Protein AF-0000000082578107 (afdb_homodimer)

Nearest PDB structures (foldseek):
  1rop-assembly1_A-2  TM=8.263E-01  e=5.166E+00  Escherichia coli
  2ijh-assembly1_A  TM=8.283E-01  e=8.305E+00  Escherichia coli
  2iji-assembly1_A-2  TM=5.806E-01  e=7.761E+00  Escherichia coli
  1rop-assembly1_A-2  TM=8.282E-01  e=5.166E+00  Escherichia coli
  2ijh-assembly1_A  TM=8.279E-01  e=8.305E+00  Escherichia coli

Foldseek 3Di:
DDPLCVDVVSVLVVVLVVLVVVLVVCVVVVVVVVNVVSVVVNVVSPDDDVVPPPPD/DDPLCVDVVSVLVVVLVVLVVVLVVCVVVVVVVVNVVSVVVNVVSPDDDVVPPPPD

Secondary structure (DSSP, 8-state):
--GGGG-HHHHHHHHHHHHHHHHHHHHHTT-HHHHHHHHHHHHHHHS--GGG----/--GGGG-HHHHHHHHHHHHHHHHHHHHHTT-HHHHHHHHHHHHHHHS--GGG----

Organism: NCBI:txid68569

pLDDT: mean 84.55, std 21.2, range [37.03, 98.81]

Radius of gyration: 15.83 Å; Cα contacts (8 Å, |Δi|>4): 118; chains: 2; bounding box: 32×51×42 Å

Solvent-accessible surface area (backbone atoms only — not comparable to full-atom values): 6148 Å² total; per-residue (Å²): 131,67,74,61,70,68,35,60,68,48,31,50,51,51,25,51,53,32,46,55,52,22,44,52,37,29,60,74,64,66,39,58,67,22,38,53,28,38,49,51,12,51,52,49,62,66,46,64,53,79,79,58,60,67,89,116,128,67,72,63,70,68,36,60,68,47,30,50,51,51,25,50,52,33,45,53,53,22,45,53,37,28,61,74,65,65,37,58,69,21,38,54,26,37,50,51,11,53,53,49,62,68,45,64,53,79,80,59,62,68,88,121

Sequence (112 aa):
MDLNEKDPGVTRALALALMRQAREYLGAIGEDEASLHLQRAIDALLKPAPGNSAQAMDLNEKDPGVTRALALALMRQAREYLGAIGEDEASLHLQRAIDALLKPAPGNSAQA

Structure (mmCIF, N/CA/C/O backbone):
data_AF-0000000082578107-model_v1
#
loop_
_entity.id
_entity.type
_entity.pdbx_description
1 polymer 'Uncharacterized protein'
#
loop_
_atom_site.group_PDB
_atom_site.id
_atom_site.type_symbol
_atom_site.label_atom_id
_atom_site.label_alt_id
_atom_site.label_comp_id
_atom_site.label_asym_id
_atom_site.label_entity_id
_atom_site.label_seq_id
_atom_site.pdbx_PDB_ins_code
_atom_site.Cartn_x
_atom_site.Cartn_y
_atom_site.Cartn_z
_atom_site.occupancy
_atom_site.B_iso_or_equiv
_atom_site.auth_seq_id
_atom_site.auth_comp_id
_atom_site.auth_asym_id
_atom_site.auth_atom_id
_atom_site.pdbx_PDB_model_num
ATOM 1 N N . MET A 1 1 ? 6.777 21.125 -11.344 1 38.47 1 MET A N 1
ATOM 2 C CA . MET A 1 1 ? 6.457 20.312 -10.172 1 38.47 1 MET A CA 1
ATOM 3 C C . MET A 1 1 ? 5.148 20.766 -9.539 1 38.47 1 MET A C 1
ATOM 5 O O . MET A 1 1 ? 5.012 21.922 -9.133 1 38.47 1 MET A O 1
ATOM 9 N N . ASP A 1 2 ? 3.959 20.328 -9.906 1 47.03 2 ASP A N 1
ATOM 10 C CA . ASP A 1 2 ? 2.662 20.969 -9.703 1 47.03 2 ASP A CA 1
ATOM 11 C C . ASP A 1 2 ? 2.43 21.281 -8.227 1 47.03 2 ASP A C 1
ATOM 13 O O . ASP A 1 2 ? 2.814 20.5 -7.355 1 47.03 2 ASP A O 1
ATOM 17 N N . LEU A 1 3 ? 2.252 22.422 -7.867 1 50 3 LEU A N 1
ATOM 18 C CA . LEU A 1 3 ? 1.993 23.094 -6.598 1 50 3 LEU A CA 1
ATOM 19 C C . LEU A 1 3 ? 1.217 22.188 -5.652 1 50 3 LEU A C 1
ATOM 21 O O . LEU A 1 3 ? 1.407 22.234 -4.434 1 50 3 LEU A O 1
ATOM 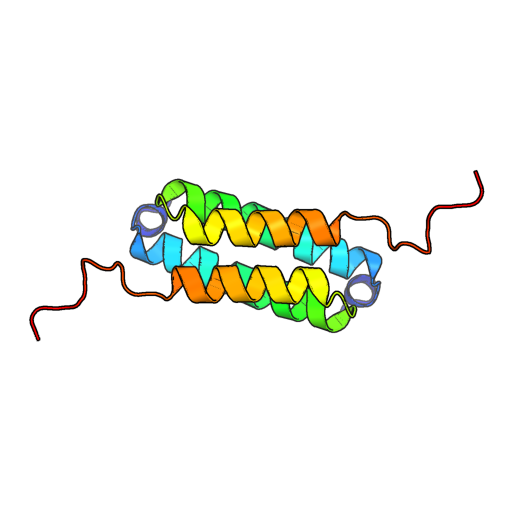25 N N . ASN A 1 4 ? 0.215 21.469 -6.219 1 51.06 4 ASN A N 1
ATOM 26 C CA . ASN A 1 4 ? -0.702 20.656 -5.426 1 51.06 4 ASN A CA 1
ATOM 27 C C . ASN A 1 4 ? -0.005 19.422 -4.852 1 51.06 4 ASN A C 1
ATOM 29 O O . ASN A 1 4 ? -0.483 18.828 -3.885 1 51.06 4 ASN A O 1
ATOM 33 N N . GLU A 1 5 ? 1.125 18.984 -5.488 1 57.84 5 GLU A N 1
ATOM 34 C CA . GLU A 1 5 ? 1.922 17.875 -5 1 57.84 5 GLU A CA 1
ATOM 35 C C . GLU A 1 5 ? 2.705 18.25 -3.748 1 57.84 5 GLU A C 1
ATOM 37 O O . GLU A 1 5 ? 3.141 17.391 -2.99 1 57.84 5 GLU A O 1
ATOM 42 N N . LYS A 1 6 ? 2.586 19.562 -3.48 1 73.62 6 LYS A N 1
ATOM 43 C CA . LYS A 1 6 ? 3.359 19.984 -2.316 1 73.62 6 LYS A CA 1
ATOM 44 C C . LYS A 1 6 ? 2.475 20.094 -1.077 1 73.62 6 LYS A C 1
ATOM 46 O O . LYS A 1 6 ? 2.977 20.25 0.038 1 73.62 6 LYS A O 1
ATOM 51 N N . ASP A 1 7 ? 1.156 19.984 -1.288 1 90.88 7 ASP A N 1
ATOM 52 C CA . ASP A 1 7 ? 0.228 20 -0.162 1 90.88 7 ASP A CA 1
ATOM 53 C C . ASP A 1 7 ? 0.155 18.641 0.516 1 90.88 7 ASP A C 1
ATOM 55 O O . ASP A 1 7 ? -0.176 17.641 -0.125 1 90.88 7 ASP A O 1
ATOM 59 N N . PRO A 1 8 ? 0.532 18.578 1.699 1 92 8 PRO A N 1
ATOM 60 C CA . PRO A 1 8 ? 0.51 17.297 2.41 1 92 8 PRO A CA 1
ATOM 61 C C . PRO A 1 8 ? -0.847 16.594 2.332 1 92 8 PRO A C 1
ATOM 63 O O . PRO A 1 8 ? -0.914 15.367 2.322 1 92 8 PRO A O 1
ATOM 66 N N . GLY A 1 9 ? -1.846 17.406 2.318 1 93.31 9 GLY A N 1
ATOM 67 C CA . GLY A 1 9 ? -3.17 16.828 2.16 1 93.31 9 GLY A CA 1
ATOM 68 C C . GLY A 1 9 ? -3.355 16.125 0.832 1 93.31 9 GLY A C 1
ATOM 69 O O . GLY A 1 9 ? -3.949 15.039 0.776 1 93.31 9 GLY A O 1
ATOM 70 N N . VAL A 1 10 ? -2.898 16.781 -0.179 1 95.75 10 VAL A N 1
ATOM 71 C CA . VAL A 1 10 ? -2.969 16.188 -1.509 1 95.75 10 VAL A CA 1
ATOM 72 C C . VAL A 1 10 ? -2.092 14.938 -1.562 1 95.75 10 VAL A C 1
ATOM 74 O O . VAL A 1 10 ? -2.51 13.898 -2.082 1 95.75 10 VAL A O 1
ATOM 77 N N . THR A 1 11 ? -0.909 14.984 -1.059 1 95.62 11 THR A N 1
ATOM 78 C CA . THR A 1 11 ? 0.014 13.852 -1.022 1 95.62 11 THR A CA 1
ATOM 79 C C . THR A 1 11 ? -0.597 12.68 -0.265 1 95.62 11 THR A C 1
ATOM 81 O O . THR A 1 11 ? -0.483 11.531 -0.695 1 95.62 11 THR A O 1
ATOM 84 N N . ARG A 1 12 ? -1.192 12.969 0.74 1 96.38 12 ARG A N 1
ATOM 85 C CA . ARG A 1 12 ? -1.87 11.961 1.548 1 96.38 12 ARG A CA 1
ATOM 86 C C . ARG A 1 12 ? -2.982 11.281 0.756 1 96.38 12 ARG A C 1
ATOM 88 O O . ARG A 1 12 ? -3.104 10.055 0.774 1 96.38 12 ARG A O 1
ATOM 95 N N . ALA A 1 13 ? -3.773 12.125 0.101 1 96.88 13 ALA A N 1
ATOM 96 C CA . ALA A 1 13 ? -4.879 11.602 -0.697 1 96.88 13 ALA A CA 1
ATOM 97 C C . ALA A 1 13 ? -4.363 10.719 -1.833 1 96.88 13 ALA A C 1
ATOM 99 O O . ALA A 1 13 ? -4.953 9.68 -2.135 1 96.88 13 ALA A O 1
ATOM 100 N N . LEU A 1 14 ? -3.262 11.086 -2.424 1 97.56 14 LEU A N 1
ATOM 101 C CA . LEU A 1 14 ? -2.666 10.312 -3.504 1 97.56 14 LEU A CA 1
ATOM 102 C C . LEU A 1 14 ? -2.152 8.969 -2.99 1 97.56 14 LEU A C 1
ATOM 104 O O . LEU A 1 14 ? -2.387 7.93 -3.611 1 97.56 14 LEU A O 1
ATOM 108 N N . ALA A 1 15 ? -1.502 9 -1.879 1 98.12 15 ALA A N 1
ATOM 109 C CA . ALA A 1 15 ? -1.035 7.758 -1.268 1 98.12 15 ALA A CA 1
ATOM 110 C C . ALA A 1 15 ? -2.195 6.801 -1.016 1 98.12 15 ALA A C 1
ATOM 112 O O . ALA A 1 15 ? -2.115 5.613 -1.349 1 98.12 15 ALA A O 1
ATOM 113 N N . LEU A 1 16 ? -3.275 7.328 -0.502 1 98.56 16 LEU A N 1
ATOM 114 C CA . LEU A 1 16 ? -4.453 6.523 -0.192 1 98.56 16 LEU A CA 1
ATOM 115 C C . LEU A 1 16 ? -5.043 5.914 -1.458 1 98.56 16 LEU A C 1
ATOM 117 O O . LEU A 1 16 ? -5.391 4.73 -1.479 1 98.56 16 LEU A O 1
ATOM 121 N N . ALA A 1 17 ? -5.164 6.703 -2.506 1 98.69 17 ALA A N 1
ATOM 122 C CA . ALA A 1 17 ? -5.727 6.227 -3.768 1 98.69 17 ALA A CA 1
ATOM 123 C C . ALA A 1 17 ? -4.879 5.102 -4.355 1 98.69 17 ALA A C 1
ATOM 125 O O . ALA A 1 17 ? -5.414 4.086 -4.812 1 98.69 17 ALA A O 1
ATOM 126 N N . LEU A 1 18 ? -3.605 5.242 -4.344 1 98.75 18 LEU A N 1
ATOM 127 C CA . LEU A 1 18 ? -2.699 4.227 -4.863 1 98.75 18 LEU A CA 1
ATOM 128 C C . LEU A 1 18 ? -2.803 2.938 -4.055 1 98.75 18 LEU A C 1
ATOM 130 O O . LEU A 1 18 ? -2.838 1.844 -4.621 1 98.75 18 LEU A O 1
ATOM 134 N N . MET A 1 19 ? -2.85 3.059 -2.711 1 98.81 19 MET A N 1
ATOM 135 C CA . MET A 1 19 ? -2.932 1.889 -1.841 1 98.81 19 MET A CA 1
ATOM 136 C C . MET A 1 19 ? -4.254 1.157 -2.037 1 98.81 19 MET A C 1
ATOM 138 O O . MET A 1 19 ? -4.293 -0.074 -2.043 1 98.81 19 MET A O 1
ATOM 142 N N . ARG A 1 20 ? -5.336 1.893 -2.277 1 98.81 20 ARG A N 1
ATOM 143 C CA . ARG A 1 20 ? -6.629 1.264 -2.527 1 98.81 20 ARG A CA 1
ATOM 144 C C . ARG A 1 20 ? -6.625 0.513 -3.854 1 98.81 20 ARG A C 1
ATOM 146 O O . ARG A 1 20 ? -7.152 -0.599 -3.945 1 98.81 20 ARG A O 1
ATOM 153 N N . GLN A 1 21 ? -6.031 1.087 -4.781 1 98.75 21 GLN A N 1
ATOM 154 C CA . GLN A 1 21 ? -5.926 0.409 -6.066 1 98.75 21 GLN A CA 1
ATOM 155 C C . GLN A 1 21 ? -5.047 -0.835 -5.965 1 98.75 21 GLN A C 1
ATOM 157 O O . GLN A 1 21 ? -5.375 -1.883 -6.523 1 98.75 21 GLN A O 1
ATOM 162 N N . ALA A 1 22 ? -3.939 -0.704 -5.312 1 98.69 22 ALA A N 1
ATOM 163 C CA . ALA A 1 22 ? -3.074 -1.861 -5.098 1 98.69 22 ALA A CA 1
ATOM 164 C C . ALA A 1 22 ? -3.822 -2.98 -4.379 1 98.69 22 ALA A C 1
ATOM 166 O O . ALA A 1 22 ? -3.66 -4.156 -4.711 1 98.69 22 ALA A O 1
ATOM 167 N N . ARG A 1 23 ? -4.625 -2.627 -3.428 1 98.69 23 ARG A N 1
ATOM 168 C CA . ARG A 1 23 ? -5.387 -3.615 -2.674 1 98.69 23 ARG A CA 1
ATOM 169 C C . ARG A 1 23 ? -6.328 -4.395 -3.586 1 98.69 23 ARG A C 1
ATOM 171 O O . ARG A 1 23 ? -6.504 -5.605 -3.42 1 98.69 23 ARG A O 1
ATOM 178 N N . GLU A 1 24 ? -6.914 -3.768 -4.555 1 98.38 24 GLU A N 1
ATOM 179 C CA . GLU A 1 24 ? -7.754 -4.441 -5.535 1 98.38 24 GLU A CA 1
ATOM 180 C C . GLU A 1 24 ? -6.953 -5.453 -6.352 1 98.38 24 GLU A C 1
ATOM 182 O O . GLU A 1 24 ? -7.41 -6.57 -6.59 1 98.38 24 GLU A O 1
ATOM 187 N N . TYR A 1 25 ? -5.801 -5.027 -6.75 1 97.31 25 TYR A N 1
ATOM 188 C CA . TYR A 1 25 ? -4.938 -5.922 -7.508 1 97.31 25 TYR A CA 1
ATOM 189 C C . TYR A 1 25 ? -4.547 -7.137 -6.676 1 97.31 25 TYR A C 1
ATOM 191 O O . TYR A 1 25 ? -4.613 -8.273 -7.152 1 97.31 25 TYR A O 1
ATOM 199 N N . LEU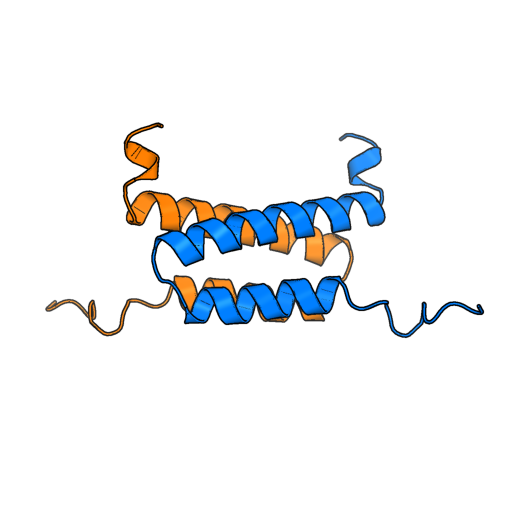 A 1 26 ? -4.117 -6.969 -5.461 1 97.25 26 LEU A N 1
ATOM 200 C CA . LEU A 1 26 ? -3.744 -8.07 -4.578 1 97.25 26 LEU A CA 1
ATOM 201 C C . LEU A 1 26 ? -4.906 -9.039 -4.395 1 97.25 26 LEU A C 1
ATOM 203 O O . LEU A 1 26 ? -4.715 -10.258 -4.406 1 97.25 26 LEU A O 1
ATOM 207 N N . GLY A 1 27 ? -6.094 -8.453 -4.199 1 96.94 27 GLY A N 1
ATOM 208 C CA . GLY A 1 27 ? -7.285 -9.281 -4.074 1 96.94 27 GLY A CA 1
ATOM 209 C C . GLY A 1 27 ? -7.555 -10.125 -5.305 1 96.94 27 GLY A C 1
ATOM 210 O O . GLY A 1 27 ? -7.965 -11.281 -5.191 1 96.94 27 GLY A O 1
ATOM 211 N N . ALA A 1 28 ? -7.242 -9.617 -6.402 1 95.62 28 ALA A N 1
ATOM 212 C CA . ALA A 1 28 ? -7.492 -10.297 -7.668 1 95.62 28 ALA A CA 1
ATOM 213 C C . ALA A 1 28 ? -6.594 -11.523 -7.82 1 95.62 28 ALA A C 1
ATOM 215 O O . ALA A 1 28 ? -6.941 -12.477 -8.523 1 95.62 28 ALA A O 1
ATOM 216 N N . ILE A 1 29 ? -5.445 -11.5 -7.125 1 94.19 29 ILE A N 1
ATOM 217 C CA . ILE A 1 29 ? -4.504 -12.594 -7.32 1 94.19 29 ILE A CA 1
ATOM 218 C C . ILE A 1 29 ? -4.383 -13.406 -6.031 1 94.19 29 ILE A C 1
ATOM 220 O O . ILE A 1 29 ? -3.498 -14.25 -5.902 1 94.19 29 ILE A O 1
ATOM 224 N N . GLY A 1 30 ? -5.195 -13.102 -5.105 1 95.06 30 GLY A N 1
ATOM 225 C CA . GLY A 1 30 ? -5.312 -13.922 -3.914 1 95.06 30 GLY A CA 1
ATOM 226 C C . GLY A 1 30 ? -4.152 -13.758 -2.953 1 95.06 30 GLY A C 1
ATOM 227 O O . GLY A 1 30 ? -3.771 -14.703 -2.26 1 95.06 30 GLY A O 1
ATOM 228 N N . GLU A 1 31 ? -3.518 -12.586 -2.938 1 95.06 31 GLU A N 1
ATOM 229 C CA . GLU A 1 31 ? -2.42 -12.281 -2.023 1 95.06 31 GLU A CA 1
ATOM 230 C C . GLU A 1 31 ? -2.945 -11.805 -0.673 1 95.06 31 GLU A C 1
ATOM 232 O O . GLU A 1 31 ? -2.893 -10.609 -0.37 1 95.06 31 GLU A O 1
ATOM 237 N N . ASP A 1 32 ? -3.268 -12.672 0.148 1 96 32 ASP A N 1
ATOM 238 C CA . ASP A 1 32 ? -4.004 -12.375 1.373 1 96 32 ASP A CA 1
ATOM 239 C C . ASP A 1 32 ? -3.1 -11.711 2.408 1 96 32 ASP A C 1
ATOM 241 O O . ASP A 1 32 ? -3.494 -10.727 3.049 1 96 32 ASP A O 1
ATOM 245 N N . GLU A 1 33 ? -1.93 -12.234 2.551 1 96.88 33 GLU A N 1
ATOM 246 C CA . GLU A 1 33 ? -1.032 -11.672 3.555 1 96.88 33 GLU A CA 1
ATOM 247 C C . GLU A 1 33 ? -0.646 -10.242 3.207 1 96.88 33 GLU A C 1
ATOM 249 O O . GLU A 1 33 ? -0.721 -9.352 4.055 1 96.88 33 GLU A O 1
ATOM 254 N N . ALA A 1 34 ? -0.269 -10.062 1.993 1 98 34 ALA A N 1
ATOM 255 C CA . ALA A 1 34 ? 0.07 -8.711 1.546 1 98 34 ALA A CA 1
ATOM 256 C C . ALA A 1 34 ? -1.121 -7.766 1.696 1 98 34 ALA A C 1
ATOM 258 O O . ALA A 1 34 ? -0.966 -6.629 2.143 1 98 34 ALA A O 1
ATOM 259 N N . SER A 1 35 ? -2.33 -8.211 1.384 1 98.5 35 SER A N 1
ATOM 260 C CA . SER A 1 35 ? -3.553 -7.422 1.49 1 98.5 35 SER A CA 1
ATOM 261 C C . SER A 1 35 ? -3.82 -7.008 2.934 1 98.5 35 SER A C 1
ATOM 263 O O . SER A 1 35 ? -4.246 -5.879 3.191 1 98.5 35 SER A O 1
ATOM 265 N N . LEU A 1 36 ? -3.58 -7.906 3.861 1 98.5 36 LEU A N 1
ATOM 266 C CA . LEU A 1 36 ? -3.799 -7.617 5.273 1 98.5 36 LEU A CA 1
ATOM 267 C C . LEU A 1 36 ? -2.893 -6.484 5.746 1 98.5 36 LEU A C 1
ATOM 269 O O . LEU A 1 36 ? -3.357 -5.531 6.375 1 98.5 36 LEU A O 1
ATOM 273 N N . HIS A 1 37 ? -1.641 -6.551 5.395 1 98.56 37 HIS A N 1
ATOM 274 C CA . HIS A 1 37 ? -0.695 -5.508 5.777 1 98.56 37 HIS A CA 1
ATOM 275 C C . HIS A 1 37 ? -1.022 -4.188 5.0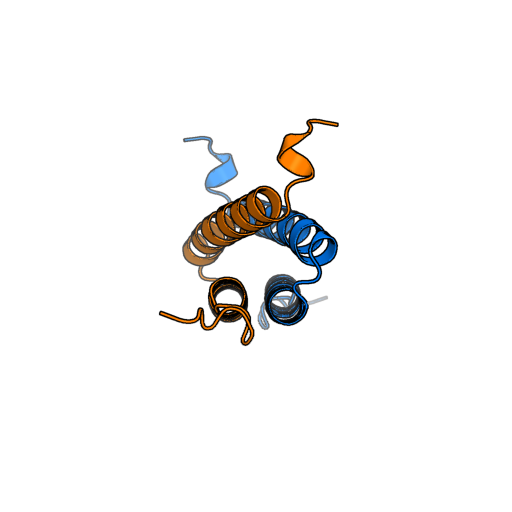86 1 98.56 37 HIS A C 1
ATOM 277 O O . HIS A 1 37 ? -0.919 -3.123 5.699 1 98.56 37 HIS A O 1
ATOM 283 N N . LEU A 1 38 ? -1.4 -4.242 3.842 1 98.81 38 LEU A N 1
ATOM 284 C CA . LEU A 1 38 ? -1.776 -3.035 3.111 1 98.81 38 LEU A CA 1
ATOM 285 C C . LEU A 1 38 ? -3 -2.379 3.738 1 98.81 38 LEU A C 1
ATOM 287 O O . LEU A 1 38 ? -3.062 -1.151 3.85 1 98.81 38 LEU A O 1
ATOM 291 N N . GLN A 1 39 ? -3.963 -3.178 4.168 1 98.75 39 GLN A N 1
ATOM 292 C CA . GLN A 1 39 ? -5.137 -2.631 4.84 1 98.75 39 GLN A CA 1
ATOM 293 C C . GLN A 1 39 ? -4.75 -1.947 6.148 1 98.75 39 GLN A C 1
ATOM 295 O O . GLN A 1 39 ? -5.297 -0.898 6.492 1 98.75 39 GLN A O 1
ATOM 300 N N . ARG A 1 40 ? -3.881 -2.48 6.879 1 98.56 40 ARG A N 1
ATOM 301 C CA . ARG A 1 40 ? -3.391 -1.856 8.102 1 98.56 40 ARG A CA 1
ATOM 302 C C . ARG A 1 40 ? -2.725 -0.518 7.805 1 98.56 40 ARG A C 1
ATOM 304 O O . ARG A 1 40 ? -2.842 0.428 8.586 1 98.56 40 ARG A O 1
ATOM 311 N N . ALA A 1 41 ? -2 -0.423 6.699 1 98.56 41 ALA A N 1
ATOM 312 C CA . ALA A 1 41 ? -1.395 0.833 6.266 1 98.56 41 ALA A CA 1
ATOM 313 C C . ALA A 1 41 ? -2.463 1.883 5.973 1 98.56 41 ALA A C 1
ATOM 315 O O . ALA A 1 41 ? -2.34 3.037 6.391 1 98.56 41 ALA A O 1
ATOM 316 N N . ILE A 1 42 ? -3.484 1.47 5.305 1 98.56 42 ILE A N 1
ATOM 317 C CA . ILE A 1 42 ? -4.594 2.355 4.965 1 98.56 42 ILE A CA 1
ATOM 318 C C . ILE A 1 42 ? -5.273 2.842 6.242 1 98.56 42 ILE A C 1
ATOM 320 O O . ILE A 1 42 ? -5.527 4.039 6.398 1 98.56 42 ILE A O 1
ATOM 324 N N . ASP A 1 43 ? -5.508 1.921 7.113 1 98 43 ASP A N 1
ATOM 325 C CA . ASP A 1 43 ? -6.141 2.271 8.383 1 98 43 ASP A CA 1
ATOM 326 C C . ASP A 1 43 ? -5.293 3.275 9.156 1 98 43 ASP A C 1
ATOM 328 O O . ASP A 1 43 ? -5.82 4.227 9.742 1 98 43 ASP A O 1
ATOM 332 N N . ALA A 1 44 ? -4.035 3.061 9.219 1 97.06 44 ALA A N 1
ATOM 333 C CA . ALA A 1 44 ? -3.119 3.963 9.914 1 97.06 44 ALA A CA 1
ATOM 334 C C . ALA A 1 44 ? -3.15 5.359 9.297 1 97.06 44 ALA A C 1
ATOM 336 O O . ALA A 1 44 ? -3.098 6.3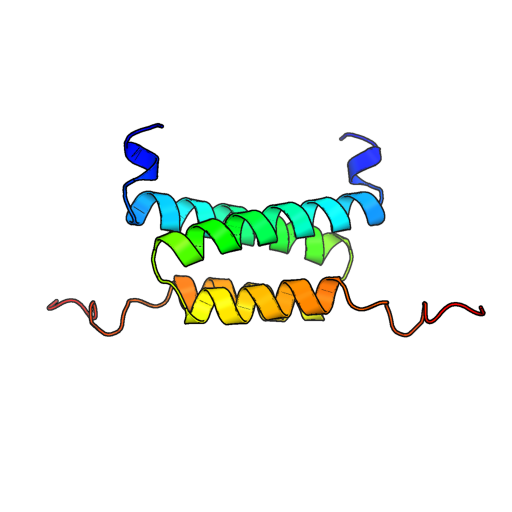63 10.008 1 97.06 44 ALA A O 1
ATOM 337 N N . LEU A 1 45 ? -3.215 5.395 8.023 1 96.81 45 LEU A N 1
ATOM 338 C CA . LEU A 1 45 ? -3.213 6.676 7.324 1 96.81 45 LEU A CA 1
ATOM 339 C C . LEU A 1 45 ? -4.5 7.445 7.605 1 96.81 45 LEU A C 1
ATOM 341 O O . LEU A 1 45 ? -4.5 8.68 7.609 1 96.81 45 LEU A O 1
ATOM 345 N 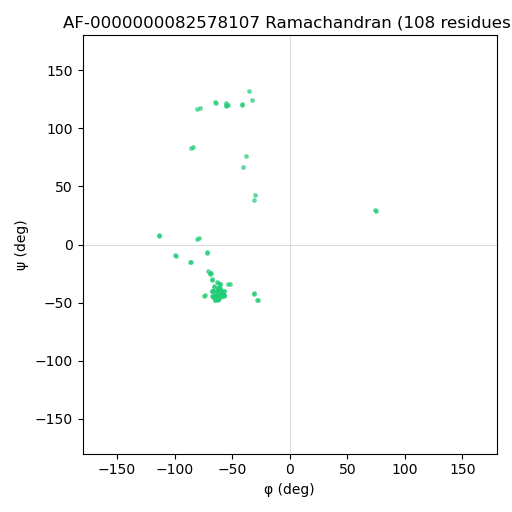N . LEU A 1 46 ? -5.5 6.75 7.836 1 96.44 46 LEU A N 1
ATOM 346 C CA . LEU A 1 46 ? -6.816 7.355 8.008 1 96.44 46 LEU A CA 1
ATOM 347 C C . LEU A 1 46 ? -7.031 7.777 9.461 1 96.44 46 LEU A C 1
ATOM 349 O O . LEU A 1 46 ? -7.98 8.5 9.766 1 96.44 46 LEU A O 1
ATOM 353 N N . LYS A 1 47 ? -6.16 7.25 10.352 1 87.88 47 LYS A N 1
ATOM 354 C CA . LYS A 1 47 ? -6.262 7.66 11.75 1 87.88 47 LYS A CA 1
ATOM 355 C C . LYS A 1 47 ? -5.945 9.148 11.906 1 87.88 47 LYS A C 1
ATOM 357 O O . LYS A 1 47 ? -4.98 9.648 11.336 1 87.88 47 LYS A O 1
ATOM 362 N N . PRO A 1 48 ? -6.949 9.797 12.461 1 71.25 48 PRO A N 1
ATOM 363 C CA . PRO A 1 48 ? -6.621 11.188 12.766 1 71.25 48 PRO A CA 1
ATOM 364 C C . PRO A 1 48 ? -5.375 11.328 13.641 1 71.25 48 PRO A C 1
ATOM 366 O O . PRO A 1 48 ? -5.078 10.438 14.445 1 71.25 48 PRO A O 1
ATOM 369 N N . ALA A 1 49 ? -4.418 12.023 13.141 1 60.97 49 ALA A N 1
ATOM 370 C CA . ALA A 1 49 ? -3.277 12.273 14.023 1 60.97 49 ALA A CA 1
ATOM 371 C C . ALA A 1 49 ? -3.74 12.602 15.438 1 60.97 49 ALA A C 1
ATOM 373 O O . ALA A 1 49 ? -4.793 13.219 15.625 1 60.97 49 ALA A O 1
ATOM 374 N N . PRO A 1 50 ? -3.225 11.672 16.422 1 55.34 50 PRO A N 1
ATOM 375 C CA . PRO A 1 50 ? -3.666 11.984 17.781 1 55.34 50 PRO A CA 1
ATOM 376 C C . PRO A 1 50 ? -3.945 13.477 17.984 1 55.34 50 PRO A C 1
ATOM 378 O O . PRO A 1 50 ? -4.816 13.844 18.766 1 55.34 50 PRO A O 1
ATOM 381 N N . GLY A 1 51 ? -3.061 14.203 17.562 1 49.53 51 GLY A N 1
ATOM 382 C CA . GLY A 1 51 ? -3.24 15.594 17.922 1 49.53 51 GLY A CA 1
ATOM 383 C C . GLY A 1 51 ? -4.496 16.203 17.344 1 49.53 51 GLY A C 1
ATOM 384 O O . GLY A 1 51 ? -4.828 17.359 17.641 1 49.53 51 GLY A O 1
ATOM 385 N N . ASN A 1 52 ? -4.84 15.711 16.156 1 46 52 ASN A N 1
ATOM 386 C CA . ASN A 1 52 ? -6 16.375 15.57 1 46 52 ASN A CA 1
ATOM 387 C C . ASN A 1 52 ? -7.301 15.867 16.188 1 46 52 ASN A C 1
ATOM 389 O O . ASN A 1 52 ? -8.094 15.211 15.516 1 46 52 ASN A O 1
ATOM 393 N N . SER A 1 53 ? -7.309 15.031 17.188 1 44.16 53 SER A N 1
ATOM 394 C CA . SER A 1 53 ? -8.578 15.07 17.906 1 44.16 53 SER A CA 1
ATOM 395 C C . SER A 1 53 ? -9.109 16.5 18 1 44.16 53 SER A C 1
ATOM 397 O O . SER A 1 53 ? -8.484 17.359 18.609 1 44.16 53 SER A O 1
ATOM 399 N N . ALA A 1 54 ? -9.617 17 17.031 1 43 54 ALA A N 1
ATOM 400 C CA . ALA A 1 54 ? -10.273 18.312 16.938 1 43 54 ALA A CA 1
ATOM 401 C C . ALA A 1 54 ? -10.961 18.672 18.25 1 43 54 ALA A C 1
ATOM 403 O O . ALA A 1 54 ? -11.484 17.797 18.938 1 43 54 ALA A O 1
ATOM 404 N N . GLN A 1 55 ? -10.695 19.812 18.922 1 39.31 55 GLN A N 1
ATOM 405 C CA . GLN A 1 55 ? -11.469 20.828 19.641 1 39.31 55 GLN A CA 1
ATOM 406 C C . GLN A 1 55 ? -12.859 20.984 19.031 1 39.31 55 GLN A C 1
ATOM 408 O O . GLN A 1 55 ? -13.531 22 19.25 1 39.31 55 GLN A O 1
ATOM 413 N N . ALA A 1 56 ? -13.547 19.719 18.547 1 37.03 56 ALA A N 1
ATOM 414 C CA . ALA A 1 56 ? -14.945 20.125 18.578 1 37.03 56 ALA A CA 1
ATOM 415 C C . ALA A 1 56 ? -15.453 20.281 20 1 37.03 56 ALA A C 1
ATOM 417 O O . ALA A 1 56 ? -14.984 19.578 20.906 1 37.03 56 ALA A O 1
ATOM 418 N N . MET B 1 1 ? -10.547 -4.891 -22.203 1 37.88 1 MET B N 1
ATOM 419 C CA . MET B 1 1 ? -9.906 -5.262 -20.953 1 37.88 1 MET B CA 1
ATOM 420 C C . MET B 1 1 ? -8.531 -5.871 -21.188 1 37.88 1 MET B C 1
ATOM 422 O O . MET B 1 1 ? -8.414 -6.879 -21.891 1 37.88 1 MET B O 1
ATOM 426 N N . ASP B 1 2 ? -7.426 -5.199 -21.312 1 46.41 2 ASP B N 1
ATOM 427 C CA . ASP B 1 2 ? -6.18 -5.605 -21.953 1 46.41 2 ASP B CA 1
ATOM 428 C C . ASP B 1 2 ? -5.668 -6.922 -21.359 1 46.41 2 ASP B C 1
ATOM 430 O O . ASP B 1 2 ? -5.762 -7.152 -20.156 1 46.41 2 ASP B O 1
ATOM 434 N N . LEU B 1 3 ? -5.543 -7.902 -22.078 1 49.5 3 LEU B N 1
ATOM 435 C CA . LEU B 1 3 ? -5.109 -9.281 -21.906 1 49.5 3 LEU B CA 1
ATOM 436 C C . LEU B 1 3 ? -4.051 -9.391 -20.812 1 49.5 3 LEU B C 1
ATOM 438 O O . LEU B 1 3 ? -3.982 -10.398 -20.109 1 49.5 3 LEU B O 1
ATOM 442 N N . ASN B 1 4 ? -3.105 -8.438 -20.828 1 50.19 4 ASN B N 1
ATOM 443 C CA . ASN B 1 4 ? -1.957 -8.461 -19.922 1 50.19 4 ASN B CA 1
ATOM 444 C C . ASN B 1 4 ? -2.375 -8.219 -18.469 1 50.19 4 ASN B C 1
ATOM 446 O O . ASN B 1 4 ? -1.641 -8.562 -17.547 1 50.19 4 ASN B O 1
ATOM 450 N N . GLU B 1 5 ? -3.549 -7.531 -18.266 1 57.97 5 GLU B N 1
ATOM 451 C CA . GLU B 1 5 ? -4.098 -7.297 -16.938 1 57.97 5 GLU B CA 1
ATOM 452 C C . GLU B 1 5 ? -4.664 -8.578 -16.328 1 57.97 5 GLU B C 1
ATOM 454 O O . GLU B 1 5 ? -4.867 -8.672 -15.125 1 57.97 5 GLU B O 1
ATOM 459 N N . LYS B 1 6 ? -4.645 -9.578 -17.234 1 73.69 6 LYS B N 1
ATOM 460 C CA . LYS B 1 6 ? -5.223 -10.82 -16.719 1 73.69 6 LYS B CA 1
ATOM 461 C C . LYS B 1 6 ? -4.137 -11.781 -16.25 1 73.69 6 LYS B C 1
ATOM 463 O O . LYS B 1 6 ? -4.438 -12.797 -15.617 1 73.69 6 LYS B O 1
ATOM 468 N N . ASP B 1 7 ? -2.877 -11.438 -16.578 1 90.75 7 ASP B N 1
ATOM 469 C CA . ASP B 1 7 ? -1.762 -12.258 -16.109 1 90.75 7 ASP B CA 1
ATOM 470 C C . ASP B 1 7 ? -1.437 -11.969 -14.641 1 90.75 7 ASP B C 1
ATOM 472 O O . ASP B 1 7 ? -1.143 -10.828 -14.281 1 90.75 7 ASP B O 1
ATOM 476 N N . PRO B 1 8 ? -1.568 -12.914 -13.836 1 92.06 8 PRO B N 1
ATOM 477 C CA . PRO B 1 8 ? -1.295 -12.703 -12.414 1 92.06 8 PRO B CA 1
ATOM 478 C C . PRO B 1 8 ? 0.084 -12.102 -12.164 1 92.06 8 PRO B C 1
ATOM 480 O O . PRO B 1 8 ? 0.264 -11.344 -11.203 1 92.06 8 PRO B O 1
ATOM 483 N N . GLY B 1 9 ? 1.002 -12.484 -12.984 1 93.25 9 GLY B N 1
ATOM 484 C CA . GLY B 1 9 ? 2.322 -11.891 -12.867 1 93.25 9 GLY B CA 1
ATOM 485 C C . GLY B 1 9 ? 2.326 -10.391 -13.117 1 93.25 9 GLY B C 1
ATOM 486 O O . GLY B 1 9 ? 3.002 -9.641 -12.406 1 93.25 9 GLY B O 1
ATOM 487 N N . VAL B 1 10 ? 1.622 -10.039 -14.133 1 95.75 10 VAL B N 1
ATOM 488 C CA . VAL B 1 10 ? 1.501 -8.617 -14.445 1 95.75 10 VAL B CA 1
ATOM 489 C C . VAL B 1 10 ? 0.751 -7.902 -13.328 1 95.75 10 VAL B C 1
ATOM 491 O O . VAL B 1 10 ? 1.161 -6.824 -12.883 1 95.75 10 VAL B O 1
ATOM 494 N N . THR B 1 11 ? -0.315 -8.438 -12.859 1 95.62 11 THR B N 1
ATOM 495 C CA . THR B 1 11 ? -1.105 -7.871 -11.773 1 95.62 11 THR B CA 1
ATOM 496 C C . THR B 1 11 ? -0.257 -7.707 -10.516 1 95.62 11 THR B C 1
ATOM 498 O O . THR B 1 11 ? -0.341 -6.684 -9.828 1 95.62 11 THR B O 1
ATOM 501 N N . ARG B 1 12 ? 0.485 -8.617 -10.273 1 96.38 12 ARG B N 1
ATOM 502 C CA . ARG B 1 12 ? 1.39 -8.586 -9.133 1 96.38 12 ARG B CA 1
ATOM 503 C C . ARG B 1 12 ? 2.395 -7.445 -9.258 1 96.38 12 ARG B C 1
ATOM 505 O O . ARG B 1 12 ? 2.631 -6.707 -8.297 1 96.38 12 ARG B O 1
ATOM 512 N N . ALA B 1 13 ? 2.98 -7.355 -10.453 1 96.81 13 ALA B N 1
ATOM 513 C CA . ALA B 1 13 ? 3.963 -6.305 -10.703 1 96.81 13 ALA B CA 1
ATOM 514 C C . ALA B 1 13 ? 3.33 -4.922 -10.57 1 96.81 13 ALA B C 1
ATOM 516 O O . ALA B 1 13 ? 3.943 -4 -10.023 1 96.81 13 ALA B O 1
ATOM 517 N N . LEU B 1 14 ? 2.105 -4.777 -11.008 1 97.56 14 LEU B N 1
ATOM 518 C CA . LEU B 1 14 ? 1.394 -3.51 -10.906 1 97.56 14 LEU B CA 1
ATOM 519 C C . LE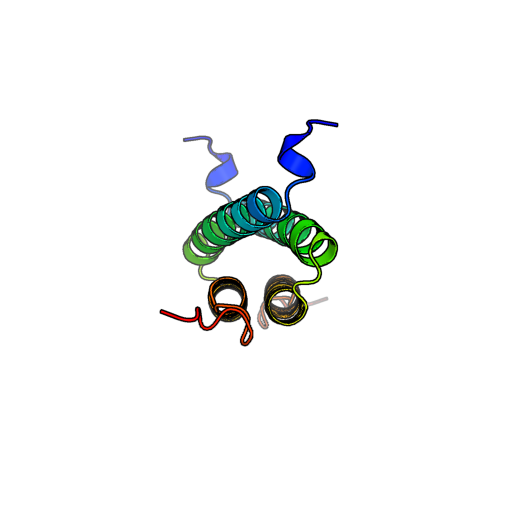U B 1 14 ? 1.11 -3.158 -9.453 1 97.56 14 LEU B C 1
ATOM 521 O O . LEU B 1 14 ? 1.322 -2.018 -9.031 1 97.56 14 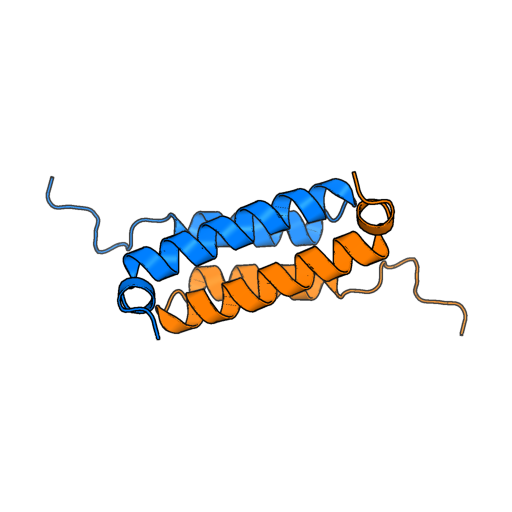LEU B O 1
ATOM 525 N N . ALA B 1 15 ? 0.674 -4.125 -8.703 1 98.06 15 ALA B N 1
ATOM 526 C CA . ALA B 1 15 ? 0.445 -3.906 -7.277 1 98.06 15 ALA B CA 1
ATOM 527 C C . ALA B 1 15 ? 1.716 -3.422 -6.586 1 98.06 15 ALA B C 1
ATOM 529 O O . ALA B 1 15 ? 1.687 -2.447 -5.828 1 98.06 15 ALA B O 1
ATOM 530 N N . LEU B 1 16 ? 2.814 -4.035 -6.91 1 98.56 16 LEU B N 1
ATOM 531 C CA . LEU B 1 16 ? 4.098 -3.686 -6.309 1 98.56 16 LEU B CA 1
ATOM 532 C C . LEU B 1 16 ? 4.496 -2.258 -6.672 1 98.56 16 LEU B C 1
ATOM 534 O O . LEU B 1 16 ? 4.945 -1.497 -5.809 1 98.56 16 LEU B O 1
ATOM 538 N N . ALA B 1 17 ? 4.344 -1.894 -7.926 1 98.69 17 ALA B N 1
ATOM 539 C CA . ALA B 1 17 ? 4.703 -0.556 -8.391 1 98.69 17 ALA B CA 1
ATOM 540 C C . ALA B 1 17 ? 3.871 0.511 -7.684 1 98.69 17 ALA B C 1
ATOM 542 O O . ALA B 1 17 ? 4.402 1.535 -7.246 1 98.69 17 ALA B O 1
ATOM 543 N N . LEU B 1 18 ? 2.613 0.301 -7.543 1 98.75 18 LEU B N 1
ATOM 544 C CA . LEU B 1 18 ? 1.723 1.242 -6.871 1 98.75 18 LEU B CA 1
ATOM 545 C C . LEU B 1 18 ? 2.096 1.387 -5.398 1 98.75 18 LEU B C 1
ATOM 547 O O . LEU B 1 18 ? 2.131 2.5 -4.871 1 98.75 18 LEU B O 1
ATOM 551 N N . MET B 1 19 ? 2.391 0.261 -4.73 1 98.81 19 MET B N 1
ATOM 552 C CA . MET B 1 19 ? 2.746 0.283 -3.312 1 98.81 19 MET B CA 1
ATOM 553 C C . MET B 1 19 ? 4.07 1.006 -3.096 1 98.81 19 MET B C 1
ATOM 555 O O . MET B 1 19 ? 4.219 1.766 -2.137 1 98.81 19 MET B O 1
ATOM 559 N N . ARG B 1 20 ? 5.012 0.846 -4.012 1 98.81 20 ARG B N 1
ATOM 560 C CA . ARG B 1 20 ? 6.289 1.544 -3.9 1 98.81 20 ARG B CA 1
ATOM 561 C C . ARG B 1 20 ? 6.109 3.047 -4.082 1 98.81 20 ARG B C 1
ATOM 563 O O . ARG B 1 20 ? 6.711 3.842 -3.357 1 98.81 20 ARG B O 1
ATOM 570 N N . GLN B 1 21 ? 5.305 3.385 -4.965 1 98.75 21 GLN B N 1
ATOM 571 C CA . GLN B 1 21 ? 5.02 4.805 -5.156 1 98.75 21 GLN B CA 1
ATOM 572 C C . GLN B 1 21 ? 4.297 5.391 -3.949 1 98.75 21 GLN B C 1
ATOM 574 O O . GLN B 1 21 ? 4.613 6.496 -3.504 1 98.75 21 GLN B O 1
ATOM 579 N N . ALA B 1 22 ? 3.328 4.684 -3.463 1 98.69 22 ALA B N 1
ATOM 580 C CA . ALA B 1 22 ? 2.629 5.129 -2.26 1 98.69 22 ALA B CA 1
ATOM 581 C C . ALA B 1 22 ? 3.6 5.309 -1.096 1 98.69 22 ALA B C 1
ATOM 583 O O . ALA B 1 22 ? 3.486 6.266 -0.326 1 98.69 22 ALA B O 1
ATOM 584 N N . ARG B 1 23 ? 4.539 4.426 -0.967 1 98.62 23 ARG B N 1
ATOM 585 C CA . ARG B 1 23 ? 5.523 4.5 0.107 1 98.62 23 ARG B CA 1
ATOM 586 C C . ARG B 1 23 ? 6.336 5.785 0.018 1 98.62 23 ARG B C 1
ATOM 588 O O . ARG B 1 23 ? 6.652 6.402 1.039 1 98.62 23 ARG B O 1
ATOM 595 N N . GLU B 1 24 ? 6.656 6.223 -1.159 1 98.31 24 GLU B N 1
ATOM 596 C CA . GLU B 1 24 ? 7.355 7.488 -1.353 1 98.31 24 GLU B CA 1
ATOM 597 C C . GLU B 1 24 ? 6.512 8.664 -0.875 1 98.31 24 GLU B C 1
ATOM 599 O O . GLU B 1 24 ? 7.023 9.578 -0.215 1 98.31 24 GLU B O 1
ATOM 604 N N . TYR B 1 25 ? 5.266 8.609 -1.22 1 97.38 25 TYR B N 1
ATOM 605 C CA . TYR B 1 25 ? 4.363 9.672 -0.787 1 97.38 25 TYR B CA 1
ATOM 606 C C . TYR B 1 25 ? 4.25 9.703 0.733 1 97.38 25 TYR B C 1
ATOM 608 O O . TYR B 1 25 ? 4.328 10.773 1.345 1 97.38 25 TYR B O 1
ATOM 616 N N . LEU B 1 26 ? 4.059 8.594 1.387 1 97.31 26 LEU B N 1
ATOM 617 C CA . LEU B 1 26 ? 3.967 8.516 2.84 1 97.31 26 LEU B CA 1
ATOM 618 C C . LEU B 1 26 ? 5.227 9.07 3.496 1 97.31 26 LEU B C 1
ATOM 620 O O . LEU B 1 26 ? 5.148 9.797 4.488 1 97.31 26 LEU B O 1
ATOM 624 N N . GLY B 1 27 ? 6.367 8.68 2.922 1 96.88 27 GLY B N 1
ATOM 625 C CA . GLY B 1 27 ? 7.629 9.195 3.426 1 96.88 27 GLY B CA 1
ATOM 626 C C . GLY B 1 27 ? 7.742 10.703 3.328 1 96.88 27 GLY B C 1
ATOM 627 O O . GLY B 1 27 ? 8.266 11.352 4.234 1 96.88 27 GLY B O 1
ATOM 628 N N . ALA B 1 28 ? 7.18 11.234 2.35 1 95.62 28 ALA B N 1
ATOM 629 C CA . ALA B 1 28 ? 7.25 12.672 2.105 1 95.62 28 ALA B CA 1
ATOM 630 C C . ALA B 1 28 ? 6.453 13.445 3.152 1 95.62 28 ALA B C 1
ATOM 632 O O . ALA B 1 28 ? 6.75 14.609 3.432 1 95.62 28 ALA B O 1
ATOM 633 N N . ILE B 1 29 ? 5.461 12.766 3.738 1 94.19 29 ILE B N 1
ATOM 634 C CA . ILE B 1 29 ? 4.605 13.492 4.672 1 94.19 29 ILE B CA 1
ATOM 635 C C . ILE B 1 29 ? 4.805 12.953 6.082 1 94.19 29 ILE B C 1
ATOM 637 O O . ILE B 1 29 ? 4.039 13.273 6.992 1 94.19 29 ILE B O 1
ATOM 641 N N . GLY B 1 30 ? 5.746 12.125 6.23 1 95.06 30 GLY B N 1
ATOM 642 C CA . GLY B 1 30 ? 6.16 11.688 7.559 1 95.06 30 GLY B CA 1
ATOM 643 C C . GLY B 1 30 ? 5.184 10.727 8.203 1 95.06 30 GLY B C 1
ATOM 644 O O . GLY B 1 30 ? 5.027 10.719 9.422 1 95.06 30 GLY B O 1
ATOM 645 N N . GLU B 1 31 ? 4.461 9.93 7.402 1 95.06 31 GLU B N 1
ATOM 646 C CA . GLU B 1 31 ? 3.523 8.93 7.898 1 95.06 31 GLU B CA 1
ATOM 647 C C . GLU B 1 31 ? 4.238 7.617 8.211 1 95.06 31 GLU B C 1
ATOM 649 O O . GLU B 1 31 ? 4.125 6.645 7.461 1 95.06 31 GLU B O 1
ATOM 654 N N . ASP B 1 32 ? 4.801 7.535 9.32 1 96.06 32 ASP B N 1
ATOM 655 C CA . ASP B 1 32 ? 5.715 6.453 9.656 1 96.06 32 ASP B CA 1
ATOM 656 C C . ASP B 1 32 ? 4.957 5.148 9.906 1 96.06 32 ASP B C 1
ATOM 658 O O . ASP B 1 32 ? 5.363 4.09 9.43 1 96.06 32 ASP B O 1
ATOM 662 N N . GLU B 1 33 ? 3.889 5.242 10.617 1 96.88 33 GLU B N 1
ATOM 663 C CA . GLU B 1 33 ? 3.139 4.027 10.922 1 96.88 33 GLU B CA 1
ATOM 664 C C . GLU B 1 33 ? 2.562 3.398 9.656 1 96.88 33 GLU B C 1
ATOM 666 O O . GLU B 1 33 ? 2.709 2.195 9.438 1 96.88 33 GLU B O 1
ATOM 671 N N . ALA B 1 34 ? 1.956 4.219 8.883 1 98.06 34 ALA B N 1
ATOM 672 C CA . ALA B 1 34 ? 1.417 3.723 7.617 1 98.06 34 ALA B CA 1
ATOM 673 C C . ALA B 1 34 ? 2.521 3.139 6.742 1 98.06 34 ALA B C 1
ATOM 675 O O . ALA B 1 34 ? 2.346 2.082 6.129 1 98.06 34 ALA B O 1
ATOM 676 N N . SER B 1 35 ? 3.693 3.762 6.688 1 98.44 35 SER B N 1
ATOM 677 C CA . SER B 1 35 ? 4.836 3.311 5.898 1 98.44 35 SER B CA 1
ATOM 678 C C . SER B 1 35 ? 5.324 1.942 6.363 1 98.44 35 SER B C 1
ATOM 680 O O . SER B 1 35 ? 5.684 1.095 5.543 1 98.44 35 SER B O 1
ATOM 682 N N . LEU B 1 36 ? 5.344 1.725 7.648 1 98.5 36 LEU B N 1
ATOM 683 C CA . LEU B 1 36 ? 5.789 0.451 8.203 1 98.5 36 LEU B CA 1
ATOM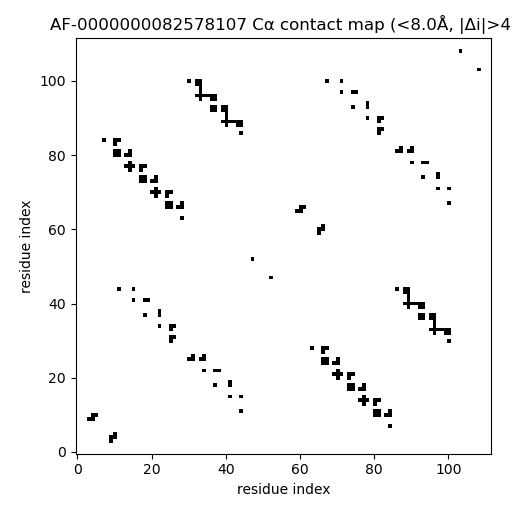 684 C C . LEU B 1 36 ? 4.879 -0.687 7.75 1 98.5 36 LEU B C 1
ATOM 686 O O . LEU B 1 36 ? 5.359 -1.722 7.281 1 98.5 36 LEU B O 1
ATOM 690 N N . HIS B 1 37 ? 3.586 -0.476 7.828 1 98.56 37 HIS B N 1
ATOM 691 C CA . HIS B 1 37 ? 2.633 -1.491 7.398 1 98.56 37 HIS B CA 1
ATOM 692 C C . HIS B 1 37 ? 2.707 -1.716 5.891 1 98.56 37 HIS B C 1
ATOM 694 O O . HIS B 1 37 ? 2.621 -2.854 5.422 1 98.56 37 HIS B O 1
ATOM 700 N N . LEU B 1 38 ? 2.855 -0.664 5.145 1 98.81 38 LEU B N 1
ATOM 701 C CA . LEU B 1 38 ? 2.979 -0.781 3.697 1 98.81 38 LEU B CA 1
ATOM 702 C C . LEU B 1 38 ? 4.23 -1.566 3.32 1 98.81 38 LEU B C 1
ATOM 704 O O . LEU B 1 38 ? 4.199 -2.391 2.404 1 98.81 38 LEU B O 1
ATOM 708 N N . GLN B 1 39 ? 5.32 -1.324 4.027 1 98.69 39 GLN B N 1
ATOM 709 C CA . GLN B 1 39 ? 6.539 -2.082 3.771 1 98.69 39 GLN B CA 1
ATOM 710 C C . GLN B 1 39 ? 6.34 -3.566 4.062 1 98.69 39 GLN B C 1
ATOM 712 O O . GLN B 1 39 ? 6.844 -4.422 3.332 1 98.69 39 GLN B O 1
ATOM 717 N N . ARG B 1 40 ? 5.68 -3.912 5.062 1 98.56 40 ARG B N 1
ATOM 718 C CA . ARG B 1 40 ? 5.363 -5.305 5.371 1 98.56 40 ARG B CA 1
ATOM 719 C C . ARG B 1 40 ? 4.535 -5.938 4.258 1 98.56 40 ARG B C 1
ATOM 721 O O . ARG B 1 40 ? 4.707 -7.117 3.943 1 98.56 40 ARG B O 1
ATOM 728 N N . ALA B 1 41 ? 3.623 -5.188 3.678 1 98.5 41 ALA B N 1
ATOM 729 C CA . ALA B 1 41 ? 2.838 -5.656 2.539 1 98.5 41 ALA B CA 1
ATOM 730 C C . ALA B 1 41 ? 3.734 -5.957 1.341 1 98.5 41 ALA B C 1
ATOM 732 O O . ALA B 1 41 ? 3.588 -6.996 0.695 1 98.5 41 ALA B O 1
ATOM 733 N N . ILE B 1 42 ? 4.648 -5.082 1.081 1 98.56 42 ILE B N 1
ATOM 734 C CA . ILE B 1 42 ? 5.59 -5.25 -0.021 1 98.56 42 ILE B CA 1
ATOM 735 C C . ILE B 1 42 ? 6.445 -6.492 0.215 1 98.56 42 ILE B C 1
ATOM 737 O O . ILE B 1 42 ? 6.613 -7.316 -0.686 1 98.56 42 ILE B O 1
ATOM 741 N N . ASP B 1 43 ? 6.926 -6.613 1.41 1 98 43 ASP B N 1
ATOM 742 C CA . ASP B 1 43 ? 7.742 -7.77 1.758 1 98 43 ASP B CA 1
ATOM 743 C C . ASP B 1 43 ? 6.965 -9.07 1.57 1 98 43 ASP B C 1
ATOM 745 O O . ASP B 1 43 ? 7.5 -10.055 1.057 1 98 43 ASP B O 1
ATOM 749 N N . ALA B 1 44 ? 5.762 -9.109 2.012 1 97.06 44 ALA B N 1
ATOM 750 C CA . ALA B 1 44 ? 4.91 -10.289 1.867 1 97.06 44 ALA B CA 1
ATOM 751 C C . ALA B 1 44 ? 4.699 -10.641 0.396 1 97.06 44 ALA B C 1
ATOM 753 O O . ALA B 1 44 ? 4.688 -11.812 0.026 1 97.06 44 ALA B O 1
ATOM 754 N N . LEU B 1 45 ? 4.531 -9.641 -0.383 1 96.75 45 LEU B N 1
ATOM 755 C CA . LEU B 1 45 ? 4.285 -9.859 -1.805 1 96.75 45 LEU B CA 1
ATOM 756 C C . LEU B 1 45 ? 5.523 -10.43 -2.486 1 96.75 45 LEU B C 1
ATOM 758 O O . LEU B 1 45 ? 5.41 -11.18 -3.457 1 96.75 45 LEU B O 1
ATOM 762 N N . LEU B 1 46 ? 6.609 -10.086 -1.997 1 96.38 46 LEU B N 1
ATOM 763 C CA . LEU B 1 46 ? 7.875 -10.469 -2.615 1 96.38 46 LEU B CA 1
ATOM 764 C C . LEU B 1 46 ? 8.312 -11.852 -2.145 1 96.38 46 LEU B C 1
ATOM 766 O O . LEU B 1 46 ? 9.242 -12.438 -2.711 1 96.38 46 LEU B O 1
ATOM 770 N N . LYS B 1 47 ? 7.676 -12.328 -1.047 1 88 47 LYS B N 1
ATOM 771 C CA . LYS B 1 47 ? 7.992 -13.68 -0.58 1 88 47 LYS B CA 1
ATOM 772 C C . LYS B 1 47 ? 7.586 -14.727 -1.609 1 88 47 LYS B C 1
ATOM 774 O O . LYS B 1 47 ? 6.492 -14.664 -2.17 1 88 47 LYS B O 1
ATOM 779 N N . PRO B 1 48 ? 8.602 -15.461 -2.002 1 71.19 48 PRO B N 1
ATOM 780 C CA . PRO B 1 48 ? 8.234 -16.578 -2.875 1 71.19 48 PRO B CA 1
ATOM 781 C C . PRO B 1 48 ? 7.148 -17.469 -2.266 1 71.19 48 PRO B C 1
ATOM 783 O O . PRO B 1 48 ? 7.078 -17.609 -1.042 1 71.19 48 PRO B O 1
ATOM 786 N N . ALA B 1 49 ? 6.062 -17.578 -2.926 1 60.88 49 ALA B N 1
ATOM 787 C CA . ALA B 1 49 ? 5.086 -18.531 -2.422 1 60.88 49 ALA B CA 1
ATOM 788 C C . ALA B 1 49 ? 5.766 -19.812 -1.958 1 60.88 49 ALA B C 1
ATOM 790 O O . ALA B 1 49 ? 6.773 -20.234 -2.535 1 60.88 49 ALA B O 1
ATOM 791 N N . PRO B 1 50 ? 5.543 -20.094 -0.549 1 55 50 PRO B N 1
ATOM 792 C CA . PRO B 1 50 ? 6.191 -21.344 -0.115 1 55 50 PRO B CA 1
ATOM 793 C C . PRO B 1 50 ? 6.352 -22.344 -1.248 1 55 50 PRO B C 1
ATOM 795 O O . PRO B 1 50 ? 7.309 -23.125 -1.26 1 55 50 PRO B O 1
ATOM 798 N N . GLY B 1 51 ? 5.348 -22.516 -1.911 1 48.94 51 GLY B N 1
ATOM 799 C CA . GLY B 1 51 ? 5.441 -23.625 -2.846 1 48.94 51 GLY B CA 1
ATOM 800 C C . GLY B 1 51 ? 6.508 -23.422 -3.906 1 48.94 51 GLY B C 1
ATOM 801 O O . GLY B 1 51 ? 6.762 -24.312 -4.715 1 48.94 51 GLY B O 1
ATOM 802 N N . ASN B 1 52 ? 6.711 -22.156 -4.266 1 45.66 52 ASN B N 1
ATOM 803 C CA . ASN B 1 52 ? 7.68 -22 -5.348 1 45.66 52 ASN B CA 1
ATOM 804 C C . ASN B 1 52 ? 9.109 -22.078 -4.832 1 45.66 52 ASN B C 1
ATOM 806 O O . ASN B 1 52 ? 9.844 -21.094 -4.848 1 45.66 52 ASN B O 1
ATOM 810 N N . SER B 1 53 ? 9.367 -22.344 -3.592 1 44.25 53 SER B N 1
ATOM 811 C CA . SER B 1 53 ? 10.734 -22.844 -3.428 1 44.25 53 SER B CA 1
ATOM 812 C C . SER B 1 53 ? 11.109 -23.812 -4.555 1 44.25 53 SER B C 1
ATOM 814 O O . SER B 1 53 ? 10.57 -24.906 -4.641 1 44.25 53 SER B O 1
ATOM 816 N N . ALA B 1 54 ? 11.211 -23.406 -5.672 1 42.44 54 ALA B N 1
ATOM 817 C CA . ALA B 1 54 ? 11.641 -24.156 -6.852 1 42.44 54 ALA B CA 1
ATOM 818 C C . ALA B 1 54 ? 12.711 -25.172 -6.492 1 42.44 54 ALA B C 1
ATOM 820 O O . ALA B 1 54 ? 13.492 -24.969 -5.555 1 42.44 54 ALA B O 1
ATOM 821 N N . GLN B 1 55 ? 12.641 -26.5 -6.93 1 39.72 55 GLN B N 1
ATOM 822 C CA . GLN B 1 55 ? 13.484 -27.594 -7.41 1 39.72 55 GLN B CA 1
ATOM 823 C C . GLN B 1 55 ? 14.703 -27.062 -8.148 1 39.72 55 GLN B C 1
ATOM 825 O O . GLN B 1 55 ? 15.312 -27.781 -8.953 1 39.72 55 GLN B O 1
ATOM 830 N N . ALA B 1 56 ? 15.422 -25.875 -7.559 1 38.34 56 ALA B N 1
ATOM 831 C CA . ALA B 1 56 ? 16.75 -26.031 -8.148 1 38.34 56 ALA B CA 1
ATOM 832 C C . ALA B 1 56 ? 17.469 -27.25 -7.574 1 38.34 56 ALA B C 1
ATOM 834 O O . ALA B 1 56 ? 17.234 -27.625 -6.422 1 38.34 56 ALA B O 1
#